Protein AF-A0A834HDH8-F1 (afdb_monomer_lite)

Structure (mmCIF, N/CA/C/O backbone):
data_AF-A0A834HDH8-F1
#
_entry.id   AF-A0A834HDH8-F1
#
loop_
_atom_site.group_PDB
_atom_site.id
_atom_site.type_symbol
_atom_site.label_atom_id
_atom_site.label_alt_id
_atom_site.label_comp_id
_atom_site.label_asym_id
_atom_site.label_entity_id
_atom_site.label_seq_id
_atom_site.pdbx_PDB_ins_code
_atom_site.Cartn_x
_atom_site.Cartn_y
_atom_site.Cartn_z
_atom_site.occupancy
_atom_site.B_iso_or_equiv
_atom_site.auth_seq_id
_atom_site.auth_comp_id
_atom_site.auth_asym_id
_atom_site.auth_atom_id
_atom_site.pdbx_PDB_model_num
ATOM 1 N N . MET A 1 1 ? 9.784 1.794 -17.387 1.00 61.38 1 MET A N 1
ATOM 2 C CA . MET A 1 1 ? 11.059 2.253 -17.996 1.00 61.38 1 MET A CA 1
ATOM 3 C C . MET A 1 1 ? 11.757 1.023 -18.587 1.00 61.38 1 MET A C 1
ATOM 5 O O . MET A 1 1 ? 11.388 -0.078 -18.195 1.00 61.38 1 MET A O 1
ATOM 9 N N . SER A 1 2 ? 12.702 1.154 -19.523 1.00 67.69 2 SER A N 1
ATOM 10 C CA . SER A 1 2 ? 13.420 -0.003 -20.098 1.00 67.69 2 SER A CA 1
ATOM 11 C C . SER A 1 2 ? 14.933 0.158 -20.009 1.00 67.69 2 SER A C 1
ATOM 13 O O . SER A 1 2 ? 15.431 1.263 -20.222 1.00 67.69 2 SER A O 1
ATOM 15 N N . GLN A 1 3 ? 15.652 -0.938 -19.762 1.00 74.62 3 GLN A N 1
ATOM 16 C CA . GLN A 1 3 ? 17.118 -0.977 -19.798 1.00 74.62 3 GLN A CA 1
ATOM 17 C C . GLN A 1 3 ? 17.600 -1.745 -21.038 1.00 74.62 3 GLN A C 1
ATOM 19 O O . GLN A 1 3 ? 16.978 -2.734 -21.433 1.00 74.62 3 GLN A O 1
ATOM 24 N N . ILE A 1 4 ? 18.699 -1.281 -21.644 1.00 68.75 4 ILE A N 1
ATOM 25 C CA . ILE A 1 4 ? 19.367 -1.933 -22.780 1.00 68.75 4 ILE A CA 1
ATOM 26 C C . ILE A 1 4 ? 20.727 -2.453 -22.307 1.00 68.75 4 ILE A C 1
ATOM 28 O O . ILE A 1 4 ? 21.519 -1.687 -21.759 1.00 68.75 4 ILE A O 1
ATOM 32 N N . ASN A 1 5 ? 21.000 -3.738 -22.540 1.00 75.75 5 ASN A N 1
ATOM 33 C CA . ASN A 1 5 ? 22.329 -4.331 -22.392 1.00 75.75 5 ASN A CA 1
ATOM 34 C C . ASN A 1 5 ? 22.650 -5.156 -23.648 1.00 75.75 5 ASN A C 1
ATOM 36 O O . ASN A 1 5 ? 22.077 -6.227 -23.854 1.00 75.75 5 ASN A O 1
ATOM 40 N N . GLY A 1 6 ? 23.519 -4.641 -24.521 1.00 83.50 6 GLY A N 1
ATOM 41 C CA . GLY A 1 6 ? 23.786 -5.258 -25.824 1.00 83.50 6 GLY A CA 1
ATOM 42 C C . GLY A 1 6 ? 22.520 -5.344 -26.687 1.00 83.50 6 GLY A C 1
ATOM 43 O O . GLY A 1 6 ? 21.906 -4.324 -26.985 1.00 83.50 6 GLY A O 1
ATOM 44 N N . SER A 1 7 ? 22.123 -6.560 -27.073 1.00 88.00 7 SER A N 1
ATOM 45 C CA . SER A 1 7 ? 20.897 -6.849 -27.838 1.00 88.00 7 SER A CA 1
ATOM 46 C C . SER A 1 7 ? 19.672 -7.179 -26.971 1.00 88.00 7 SER A C 1
ATOM 48 O O . SER A 1 7 ? 18.616 -7.506 -27.512 1.00 88.00 7 SER A O 1
ATOM 50 N N . VAL A 1 8 ? 19.784 -7.113 -25.639 1.00 88.69 8 VAL A N 1
ATOM 51 C CA . VAL A 1 8 ? 18.695 -7.471 -24.718 1.00 88.69 8 VAL A CA 1
ATOM 52 C C . VAL A 1 8 ? 17.934 -6.225 -24.269 1.00 88.69 8 VAL A C 1
ATOM 54 O O . VAL A 1 8 ? 18.527 -5.254 -23.791 1.00 88.69 8 VAL A O 1
ATOM 57 N N . TRP A 1 9 ? 16.606 -6.291 -24.381 1.00 91.62 9 TRP A N 1
ATOM 58 C CA . TRP A 1 9 ? 15.668 -5.274 -23.912 1.00 91.62 9 TRP A CA 1
ATOM 59 C C . TRP A 1 9 ? 14.780 -5.846 -22.807 1.00 91.62 9 TRP A C 1
ATOM 61 O O . TRP A 1 9 ? 14.163 -6.896 -22.987 1.00 91.62 9 TRP A O 1
ATOM 71 N N . ILE A 1 10 ? 14.698 -5.146 -21.674 1.00 89.62 10 ILE A N 1
ATOM 72 C CA . ILE A 1 10 ? 13.839 -5.531 -20.548 1.00 89.62 10 ILE A CA 1
ATOM 73 C C . ILE A 1 10 ? 12.917 -4.363 -20.213 1.00 89.62 10 ILE A C 1
ATOM 75 O O . ILE A 1 10 ? 13.375 -3.285 -19.824 1.00 89.62 10 ILE A O 1
ATOM 79 N N . GLY A 1 11 ? 11.612 -4.587 -20.356 1.00 94.25 11 GLY A N 1
ATOM 80 C CA . GLY A 1 11 ? 10.569 -3.656 -19.939 1.00 94.25 11 GLY A CA 1
ATOM 81 C C . GLY A 1 11 ? 10.044 -4.012 -18.554 1.00 94.25 11 GLY A C 1
ATOM 82 O O . GLY A 1 11 ? 9.625 -5.144 -18.326 1.00 94.25 11 GLY A O 1
ATOM 83 N N . TYR A 1 12 ? 10.047 -3.044 -17.640 1.00 93.56 12 TYR A N 1
ATOM 84 C CA . TYR A 1 12 ? 9.514 -3.219 -16.291 1.00 93.56 12 TYR A CA 1
ATOM 85 C C . TYR A 1 12 ? 8.930 -1.914 -15.734 1.00 93.56 12 TYR A C 1
ATOM 87 O O . TYR A 1 12 ? 9.171 -0.809 -16.246 1.00 93.56 12 TYR A O 1
ATOM 95 N N . ASP A 1 13 ? 8.148 -2.056 -14.668 1.00 95.75 13 ASP A N 1
ATOM 96 C CA . ASP A 1 13 ? 7.631 -0.935 -13.894 1.00 95.75 13 ASP A CA 1
ATOM 97 C C . ASP A 1 13 ? 8.629 -0.572 -12.796 1.00 95.75 13 ASP A C 1
ATOM 99 O O . ASP A 1 13 ? 8.818 -1.310 -11.833 1.00 95.75 13 ASP A O 1
ATOM 103 N N . ASP A 1 14 ? 9.281 0.575 -12.956 1.00 95.50 14 ASP A N 1
ATOM 104 C CA . ASP A 1 14 ? 10.129 1.155 -11.923 1.00 95.50 14 ASP A CA 1
ATOM 105 C C . ASP A 1 14 ? 9.304 2.019 -10.955 1.00 95.50 14 ASP A C 1
ATOM 107 O O . ASP A 1 14 ? 8.094 2.209 -11.111 1.00 95.50 14 ASP A O 1
ATOM 111 N N . VAL A 1 15 ? 9.977 2.607 -9.965 1.00 95.31 15 VAL A N 1
ATOM 112 C CA . VAL A 1 15 ? 9.366 3.515 -8.981 1.00 95.31 15 VAL A CA 1
ATOM 113 C C . VAL A 1 15 ? 8.544 4.625 -9.647 1.00 95.31 15 VAL A C 1
ATOM 115 O O . VAL A 1 15 ? 7.458 4.960 -9.172 1.00 95.31 15 VAL A O 1
ATOM 118 N N . LYS A 1 16 ? 9.031 5.195 -10.757 1.00 95.75 16 LYS A N 1
ATOM 119 C CA . LYS A 1 16 ? 8.336 6.274 -11.465 1.00 95.75 16 LYS A CA 1
ATOM 120 C C . LYS A 1 16 ? 7.048 5.764 -12.107 1.00 95.75 16 LYS A C 1
ATOM 122 O O . LYS A 1 16 ? 6.003 6.385 -11.931 1.00 95.75 16 LYS A O 1
ATOM 127 N N . ALA A 1 17 ? 7.109 4.634 -12.809 1.00 96.25 17 ALA A N 1
ATOM 128 C CA . ALA A 1 17 ? 5.944 4.015 -13.429 1.00 96.25 17 ALA A CA 1
ATOM 129 C C . ALA A 1 17 ? 4.878 3.642 -12.389 1.00 96.25 17 ALA A C 1
ATOM 131 O O . ALA A 1 17 ? 3.697 3.916 -12.607 1.00 96.25 17 ALA A O 1
ATOM 132 N N . ILE A 1 18 ? 5.286 3.084 -11.244 1.00 96.12 18 ILE A N 1
ATOM 133 C CA . ILE A 1 18 ? 4.371 2.745 -10.147 1.00 96.12 18 ILE A CA 1
ATOM 134 C C . ILE A 1 18 ? 3.654 3.989 -9.621 1.00 96.12 18 ILE A C 1
ATOM 136 O O . ILE A 1 18 ? 2.423 4.005 -9.620 1.00 96.12 18 ILE A O 1
ATOM 140 N N . ARG A 1 19 ? 4.383 5.055 -9.265 1.00 95.12 19 ARG A N 1
ATOM 141 C CA . ARG A 1 19 ? 3.774 6.316 -8.800 1.00 95.12 19 ARG A CA 1
ATOM 142 C C . ARG A 1 19 ? 2.794 6.887 -9.825 1.00 95.12 19 ARG A C 1
ATOM 144 O O . ARG A 1 19 ? 1.661 7.219 -9.495 1.00 95.12 19 ARG A O 1
ATOM 151 N N . THR A 1 20 ? 3.168 6.911 -11.106 1.00 95.56 20 THR A N 1
ATOM 152 C CA . THR A 1 20 ? 2.268 7.381 -12.172 1.00 95.56 20 THR A CA 1
ATOM 153 C C . THR A 1 20 ? 0.987 6.544 -12.273 1.00 95.56 20 THR A C 1
ATOM 155 O O . THR A 1 20 ? -0.097 7.110 -12.408 1.00 95.56 20 THR A O 1
ATOM 158 N N . LYS A 1 21 ? 1.072 5.212 -12.181 1.00 95.62 21 LYS A N 1
ATOM 159 C CA . LYS A 1 21 ? -0.107 4.329 -12.253 1.00 95.62 21 LYS A CA 1
ATOM 160 C C . LYS A 1 21 ? -1.011 4.462 -11.027 1.00 95.62 21 LYS A C 1
ATOM 162 O O . LYS A 1 21 ? -2.232 4.479 -11.176 1.00 95.62 21 LYS A O 1
ATOM 167 N N . VAL A 1 22 ? -0.429 4.589 -9.835 1.00 94.56 22 VAL A N 1
ATOM 168 C CA . VAL A 1 22 ? -1.177 4.814 -8.588 1.00 94.56 22 VAL A CA 1
ATOM 169 C C . VAL A 1 22 ? -1.881 6.168 -8.622 1.00 94.56 22 VAL A C 1
ATOM 171 O O . VAL A 1 22 ? -3.082 6.244 -8.350 1.00 94.56 22 VAL A O 1
ATOM 174 N N . PHE A 1 23 ? -1.173 7.220 -9.040 1.00 93.00 23 PHE A N 1
ATOM 175 C CA . PHE A 1 23 ? -1.754 8.544 -9.238 1.00 93.00 23 PHE A CA 1
ATOM 176 C C . PHE A 1 23 ? -2.924 8.505 -10.226 1.00 93.00 23 PHE A C 1
ATOM 178 O O . PHE A 1 23 ? -4.006 9.001 -9.914 1.00 93.00 23 PHE A O 1
ATOM 185 N N . TYR A 1 24 ? -2.749 7.847 -11.374 1.00 94.25 24 TYR A N 1
ATOM 186 C CA . TYR A 1 24 ? -3.807 7.692 -12.370 1.00 94.25 24 TYR A CA 1
ATOM 187 C C . TYR A 1 24 ? -5.042 6.974 -11.805 1.00 94.25 24 TYR A C 1
ATOM 189 O O . TYR A 1 24 ? -6.167 7.440 -11.989 1.00 94.25 24 TYR A O 1
ATOM 197 N N . ALA A 1 25 ? -4.854 5.863 -11.082 1.00 94.69 25 ALA A N 1
ATOM 198 C CA . ALA A 1 25 ? -5.960 5.124 -10.474 1.00 94.69 25 ALA A CA 1
ATOM 199 C C . ALA A 1 25 ? -6.761 5.998 -9.497 1.00 94.69 25 ALA A C 1
ATOM 201 O O . ALA A 1 25 ? -7.994 5.986 -9.522 1.00 94.69 25 ALA A O 1
ATOM 202 N N . ARG A 1 26 ? -6.071 6.816 -8.693 1.00 88.44 26 ARG A N 1
ATOM 203 C CA . ARG A 1 26 ? -6.702 7.797 -7.805 1.00 88.44 26 ARG A CA 1
ATOM 204 C C . ARG A 1 26 ? -7.444 8.882 -8.582 1.00 88.44 26 ARG A C 1
ATOM 206 O O . ARG A 1 26 ? -8.595 9.170 -8.261 1.00 88.44 26 ARG A O 1
ATOM 213 N N . GLU A 1 27 ? -6.801 9.496 -9.573 1.00 92.81 27 GLU A N 1
ATOM 214 C CA . GLU A 1 27 ? -7.385 10.580 -10.374 1.00 92.81 27 GLU A CA 1
ATOM 215 C C . GLU A 1 27 ? -8.680 10.123 -11.059 1.00 92.81 27 GLU A C 1
ATOM 217 O O . GLU A 1 27 ? -9.680 10.841 -11.078 1.00 92.81 27 GLU A O 1
ATOM 222 N N . LYS A 1 28 ? -8.696 8.879 -11.546 1.00 95.75 28 LYS A N 1
ATOM 223 C CA . LYS A 1 28 ? -9.866 8.248 -12.165 1.00 95.75 28 LYS A CA 1
ATOM 224 C C . LYS A 1 28 ? -10.859 7.642 -11.171 1.00 95.75 28 LYS A C 1
ATOM 226 O O . LYS A 1 28 ? -11.840 7.050 -11.610 1.00 95.75 28 LYS A O 1
ATOM 231 N N . ARG A 1 29 ? -10.644 7.803 -9.859 1.00 92.75 29 ARG A N 1
ATOM 232 C CA . ARG A 1 29 ? -11.494 7.249 -8.787 1.00 92.75 29 ARG A CA 1
ATOM 233 C C . ARG A 1 29 ? -11.738 5.743 -8.932 1.00 92.75 29 ARG A C 1
ATOM 235 O O . ARG A 1 29 ? -12.839 5.257 -8.680 1.00 92.75 29 ARG A O 1
ATOM 242 N N . LEU A 1 30 ? -10.716 5.005 -9.356 1.00 95.25 30 LEU A N 1
ATOM 243 C CA . LEU A 1 30 ? -10.757 3.547 -9.345 1.00 95.25 30 LEU A CA 1
ATOM 244 C C . LEU A 1 30 ? -10.685 3.039 -7.900 1.00 95.25 30 LEU A C 1
ATOM 246 O O . LEU A 1 30 ? -10.189 3.730 -7.012 1.00 95.25 30 LEU A O 1
ATOM 250 N N . LEU A 1 31 ? -11.152 1.809 -7.674 1.00 92.62 31 LEU A N 1
ATOM 251 C CA . LEU A 1 31 ? -11.174 1.203 -6.338 1.00 92.62 31 LEU A CA 1
ATOM 252 C C . LEU A 1 31 ? -9.766 1.012 -5.745 1.00 92.62 31 LEU A C 1
ATOM 254 O O . LEU A 1 31 ? -9.604 1.054 -4.530 1.00 92.62 31 LEU A O 1
ATOM 258 N N . GLY A 1 32 ? -8.757 0.792 -6.590 1.00 90.44 32 GLY A N 1
ATOM 259 C CA . GLY A 1 32 ? -7.376 0.594 -6.160 1.00 90.44 32 GLY A CA 1
ATOM 260 C C . GLY A 1 32 ? -6.492 0.009 -7.259 1.00 90.44 32 GLY A C 1
ATOM 261 O O . GLY A 1 32 ? -6.815 0.082 -8.445 1.00 90.44 32 GLY A O 1
ATOM 262 N N . TYR A 1 33 ? -5.376 -0.588 -6.846 1.00 93.06 33 TYR A N 1
ATOM 263 C CA . TYR A 1 33 ? -4.385 -1.241 -7.703 1.00 93.06 33 TYR A CA 1
ATOM 264 C C . TYR A 1 33 ? -3.981 -2.602 -7.117 1.00 93.06 33 TYR A C 1
ATOM 266 O O . TYR A 1 33 ? -4.176 -2.870 -5.932 1.00 93.06 33 TYR A O 1
ATOM 274 N N . LYS A 1 34 ? -3.411 -3.479 -7.950 1.00 93.75 34 LYS A N 1
ATOM 275 C CA . LYS A 1 34 ? -2.932 -4.811 -7.555 1.00 93.75 34 LYS A CA 1
ATOM 276 C C . LYS A 1 34 ? -1.552 -5.066 -8.154 1.00 93.75 34 LYS A C 1
ATOM 278 O O . LYS A 1 34 ? -1.307 -4.701 -9.299 1.00 93.75 34 LYS A O 1
ATOM 283 N N . VAL A 1 35 ? -0.684 -5.729 -7.391 1.00 93.06 35 VAL A N 1
ATOM 284 C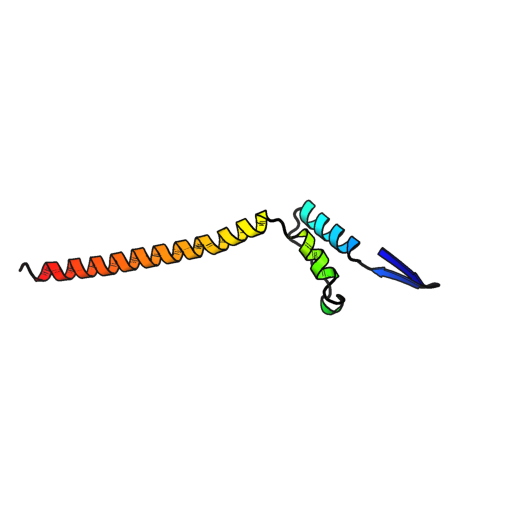 CA . VAL A 1 35 ? 0.665 -6.134 -7.814 1.00 93.06 35 VAL A CA 1
ATOM 285 C C . VAL A 1 35 ? 0.737 -7.656 -7.967 1.00 93.06 35 VAL A C 1
ATOM 287 O O . VAL A 1 35 ? 0.150 -8.399 -7.177 1.00 93.06 35 VAL A O 1
ATOM 290 N N . TRP A 1 36 ? 1.480 -8.115 -8.975 1.00 93.44 36 TRP A N 1
ATOM 291 C CA . TRP A 1 36 ? 1.834 -9.517 -9.195 1.00 93.44 36 TRP A CA 1
ATOM 292 C C . TRP A 1 36 ? 3.352 -9.626 -9.428 1.00 93.44 36 TRP A C 1
ATOM 294 O O . TRP A 1 36 ? 3.850 -9.117 -10.424 1.00 93.44 36 TRP A O 1
ATOM 304 N N . HIS A 1 37 ? 4.135 -10.240 -8.547 1.00 91.31 37 HIS A N 1
ATOM 305 C CA . HIS A 1 37 ? 3.797 -10.581 -7.166 1.00 91.31 37 HIS A CA 1
ATOM 306 C C . HIS A 1 37 ? 4.756 -9.920 -6.192 1.00 91.31 37 HIS A C 1
ATOM 308 O O . HIS A 1 37 ? 5.894 -9.621 -6.535 1.00 91.31 37 HIS A O 1
ATOM 314 N N . ALA A 1 38 ? 4.279 -9.722 -4.962 1.00 91.31 38 ALA A N 1
ATOM 315 C CA . ALA A 1 38 ? 5.014 -9.024 -3.913 1.00 91.31 38 ALA A CA 1
ATOM 316 C C . ALA A 1 38 ? 6.396 -9.636 -3.624 1.00 91.31 38 ALA A C 1
ATOM 318 O O . ALA A 1 38 ? 7.313 -8.910 -3.272 1.00 91.31 38 ALA A O 1
ATOM 319 N N . SER A 1 39 ? 6.572 -10.945 -3.833 1.00 96.38 39 SER A N 1
ATOM 320 C CA . SER A 1 39 ? 7.867 -11.626 -3.688 1.00 96.38 39 SER A CA 1
ATOM 321 C C . SER A 1 39 ? 8.961 -11.101 -4.619 1.00 96.38 39 SER A C 1
ATOM 323 O O . SER A 1 39 ? 10.135 -11.330 -4.355 1.00 96.38 39 SER A O 1
ATOM 325 N N . ASN A 1 40 ? 8.586 -10.430 -5.710 1.00 96.44 40 ASN A N 1
ATOM 326 C CA . ASN A 1 40 ? 9.514 -9.920 -6.716 1.00 96.44 40 ASN A CA 1
ATOM 327 C C . ASN A 1 40 ? 9.874 -8.447 -6.468 1.00 96.44 40 ASN A C 1
ATOM 329 O O . ASN A 1 40 ? 10.574 -7.844 -7.278 1.00 96.44 40 ASN A O 1
ATOM 333 N N . ASP A 1 41 ? 9.355 -7.853 -5.393 1.00 96.75 41 ASP A N 1
ATOM 334 C CA . ASP A 1 41 ? 9.620 -6.470 -5.029 1.00 96.75 41 ASP A CA 1
ATOM 335 C C . ASP A 1 41 ? 10.879 -6.389 -4.165 1.00 96.75 41 ASP A C 1
ATOM 337 O O . ASP A 1 41 ? 10.889 -6.800 -3.001 1.00 96.75 41 ASP A O 1
ATOM 341 N N . ASP A 1 42 ? 11.946 -5.850 -4.748 1.00 96.62 42 ASP A N 1
ATOM 342 C CA . ASP A 1 42 ? 13.220 -5.693 -4.061 1.00 96.62 42 ASP A CA 1
ATOM 343 C C . ASP A 1 42 ? 13.059 -4.785 -2.838 1.00 96.62 42 ASP A C 1
ATOM 345 O O . ASP A 1 42 ? 12.726 -3.605 -2.953 1.00 96.62 42 ASP A O 1
ATOM 349 N N . ASN A 1 43 ? 13.242 -5.355 -1.646 1.00 96.44 43 ASN A N 1
ATOM 350 C CA . ASN A 1 43 ? 13.139 -4.665 -0.359 1.00 96.44 43 ASN A CA 1
ATOM 351 C C . ASN A 1 43 ? 11.881 -3.774 -0.200 1.00 96.44 43 ASN A C 1
ATOM 353 O O . ASN A 1 43 ? 11.902 -2.723 0.470 1.00 96.44 43 ASN A O 1
ATOM 357 N N . TRP A 1 44 ? 10.769 -4.202 -0.808 1.00 95.81 44 TRP A N 1
ATOM 358 C CA . TRP A 1 44 ? 9.488 -3.489 -0.816 1.00 95.81 44 TRP A CA 1
ATOM 359 C C . TRP A 1 44 ? 9.543 -2.095 -1.463 1.00 95.81 44 TRP A C 1
ATOM 361 O O . TRP A 1 44 ? 8.748 -1.221 -1.105 1.00 95.81 44 TRP A O 1
ATOM 371 N N . VAL A 1 45 ? 10.507 -1.833 -2.349 1.00 96.75 45 VAL A N 1
ATOM 372 C CA . VAL A 1 45 ? 10.720 -0.514 -2.962 1.00 96.75 45 VAL A CA 1
ATOM 373 C C . VAL A 1 45 ? 9.490 -0.066 -3.753 1.00 96.75 45 VAL A C 1
ATOM 375 O O . VAL A 1 45 ? 9.031 1.066 -3.575 1.00 96.75 45 VAL A O 1
ATOM 378 N N . LEU A 1 46 ? 8.906 -0.941 -4.574 1.00 96.06 46 LEU A N 1
ATOM 379 C CA . LEU A 1 46 ? 7.727 -0.610 -5.379 1.00 96.06 46 LEU A CA 1
ATOM 380 C C . LEU A 1 46 ? 6.470 -0.486 -4.509 1.00 96.06 46 LEU A C 1
ATOM 382 O O . LEU A 1 46 ? 5.662 0.421 -4.707 1.00 96.06 46 LEU A O 1
ATOM 386 N N . SER A 1 47 ? 6.331 -1.337 -3.494 1.00 95.06 47 SER A N 1
ATOM 387 C CA . SER A 1 47 ? 5.220 -1.298 -2.538 1.00 95.06 47 SER A CA 1
ATOM 388 C C . SER A 1 47 ? 5.222 -0.010 -1.711 1.00 95.06 47 SER A C 1
ATOM 390 O O . SER A 1 47 ? 4.174 0.606 -1.512 1.00 95.06 47 SER A O 1
ATOM 392 N N . LYS A 1 48 ? 6.399 0.444 -1.265 1.00 94.88 48 LYS A N 1
ATOM 393 C CA . LYS A 1 48 ? 6.558 1.731 -0.570 1.00 94.88 48 LYS A CA 1
ATOM 394 C C . LYS A 1 48 ? 6.241 2.900 -1.495 1.00 94.88 48 LYS A C 1
ATOM 396 O O . LYS A 1 48 ? 5.495 3.790 -1.096 1.00 94.88 48 LYS A O 1
ATOM 401 N N . ALA A 1 49 ? 6.734 2.866 -2.734 1.00 93.94 49 ALA A N 1
ATOM 402 C CA . ALA A 1 49 ? 6.434 3.893 -3.728 1.00 93.94 49 ALA A CA 1
ATOM 403 C C . ALA A 1 49 ? 4.927 4.012 -4.004 1.00 93.94 49 ALA A C 1
ATOM 405 O O . ALA A 1 49 ? 4.423 5.122 -4.151 1.00 93.94 49 ALA A O 1
ATOM 406 N N . ALA A 1 50 ? 4.201 2.890 -4.016 1.00 93.56 50 ALA A N 1
ATOM 407 C CA . ALA A 1 50 ? 2.750 2.890 -4.156 1.00 93.56 50 ALA A CA 1
ATOM 408 C C . ALA A 1 50 ? 2.028 3.485 -2.928 1.00 93.56 50 ALA A C 1
ATOM 410 O O . ALA A 1 50 ? 1.018 4.167 -3.076 1.00 93.56 50 ALA A O 1
ATOM 411 N N . GLN A 1 51 ? 2.560 3.275 -1.719 1.00 89.81 51 GLN A N 1
ATOM 412 C CA . GLN A 1 51 ? 1.978 3.795 -0.477 1.00 89.81 51 GLN A CA 1
ATOM 413 C C . GLN A 1 51 ? 2.235 5.298 -0.259 1.00 89.81 51 GLN A C 1
ATOM 415 O O . GLN A 1 51 ? 1.423 5.978 0.372 1.00 89.81 51 GLN A O 1
ATOM 420 N N . GLU A 1 52 ? 3.375 5.823 -0.715 1.00 74.00 52 GLU A N 1
ATOM 421 C CA . GLU A 1 52 ? 3.765 7.226 -0.503 1.00 74.00 52 GLU A CA 1
ATOM 422 C C . GLU A 1 52 ? 2.752 8.213 -1.090 1.00 74.00 52 GLU A C 1
ATOM 424 O O . GLU A 1 52 ? 2.408 9.189 -0.420 1.00 74.00 52 GLU A O 1
ATOM 429 N N . ASP A 1 53 ? 2.194 7.910 -2.263 1.00 62.75 53 ASP A N 1
ATOM 430 C CA . ASP A 1 53 ? 1.137 8.726 -2.866 1.00 62.75 53 ASP A CA 1
ATOM 431 C C . ASP A 1 53 ? -0.187 8.611 -2.092 1.00 62.75 53 ASP A C 1
ATOM 433 O O . ASP A 1 53 ? -1.007 9.533 -2.110 1.00 62.75 53 ASP A O 1
ATOM 437 N N . GLU A 1 54 ? -0.420 7.513 -1.364 1.00 64.06 54 GLU A N 1
ATOM 438 C CA . GLU A 1 54 ? -1.695 7.252 -0.697 1.00 64.06 54 GLU A CA 1
ATOM 439 C C . GLU A 1 54 ? -1.918 8.091 0.574 1.00 64.06 54 GLU A C 1
ATOM 441 O O . GLU A 1 54 ? -3.066 8.362 0.933 1.00 64.06 54 GLU A O 1
ATOM 446 N N . LYS A 1 55 ? -0.850 8.564 1.232 1.00 61.12 55 LYS A N 1
ATOM 447 C CA . LYS A 1 55 ? -0.913 9.288 2.517 1.00 61.12 55 LYS A CA 1
ATOM 448 C C . LYS A 1 55 ? -1.492 10.709 2.383 1.00 61.12 55 LYS A C 1
ATOM 450 O O . LYS A 1 55 ? -0.825 11.693 2.685 1.00 61.12 55 LYS A O 1
ATOM 455 N N . ASP A 1 56 ? -2.766 10.830 2.005 1.00 65.81 56 ASP A N 1
ATOM 456 C CA . ASP A 1 56 ? -3.542 12.057 2.182 1.00 65.81 56 ASP A CA 1
ATOM 457 C C . ASP A 1 56 ? -3.799 12.245 3.693 1.00 65.81 56 ASP A C 1
ATOM 459 O O . ASP A 1 56 ? -4.443 11.393 4.324 1.00 65.81 56 ASP A O 1
ATOM 463 N N . PRO A 1 57 ? -3.323 13.338 4.318 1.00 60.75 57 PRO A N 1
ATOM 464 C CA . PRO A 1 57 ? -3.561 13.607 5.736 1.00 60.75 57 PRO A CA 1
ATOM 465 C C . PRO A 1 57 ? -5.056 13.671 6.100 1.00 60.75 57 PRO A C 1
ATOM 467 O O . PRO A 1 57 ? -5.415 13.430 7.257 1.00 60.75 57 PRO A O 1
ATOM 47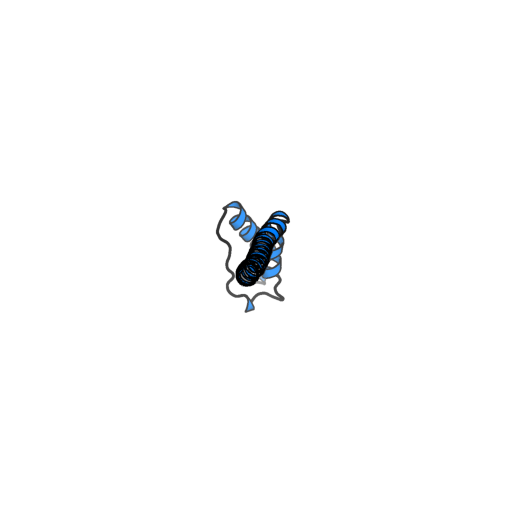0 N N . ARG A 1 58 ? -5.945 13.937 5.132 1.00 63.00 58 ARG A N 1
ATOM 471 C CA . ARG A 1 58 ? -7.403 13.908 5.319 1.00 63.00 58 ARG A CA 1
ATOM 472 C C . ARG A 1 58 ? -7.932 12.491 5.552 1.00 63.00 58 ARG A C 1
ATOM 474 O O . ARG A 1 58 ? -8.810 12.327 6.396 1.00 63.00 58 ARG A O 1
ATOM 481 N N . ASN A 1 59 ? -7.355 11.478 4.899 1.00 71.62 59 ASN A N 1
ATOM 482 C CA . ASN A 1 59 ? -7.767 10.079 5.060 1.00 71.62 59 ASN A CA 1
ATOM 483 C C . ASN A 1 59 ? -7.454 9.568 6.476 1.00 71.62 59 ASN A C 1
ATOM 485 O O . ASN A 1 59 ? -8.302 8.959 7.115 1.00 71.62 59 ASN A O 1
ATOM 489 N N . LYS A 1 60 ? -6.294 9.930 7.048 1.00 73.75 60 LYS A N 1
ATOM 490 C CA . LYS A 1 60 ? -5.968 9.575 8.443 1.00 73.75 60 LYS A CA 1
ATOM 491 C C . LYS A 1 60 ? -6.976 10.134 9.445 1.00 73.75 60 LYS A C 1
ATOM 493 O O . LYS A 1 60 ? -7.392 9.419 10.348 1.00 73.75 60 LYS A O 1
ATOM 498 N N . ARG A 1 61 ? -7.381 11.402 9.301 1.00 78.38 61 ARG A N 1
ATOM 499 C CA . ARG A 1 61 ? -8.394 12.006 10.187 1.00 78.38 61 ARG A CA 1
ATOM 500 C C . ARG A 1 61 ? -9.749 11.318 10.036 1.00 78.38 61 ARG A C 1
ATOM 502 O O . ARG A 1 61 ? -10.376 11.015 11.043 1.00 78.38 61 ARG A O 1
ATOM 509 N N . GLN A 1 62 ? -10.176 11.038 8.804 1.00 80.44 62 GLN A N 1
ATOM 510 C CA . GLN A 1 62 ? -11.418 10.305 8.548 1.00 80.44 62 GLN A CA 1
ATOM 511 C C . GLN A 1 62 ? -11.368 8.886 9.128 1.00 80.44 62 GLN A C 1
ATOM 513 O O . GLN A 1 62 ? -12.297 8.486 9.819 1.00 80.44 62 GLN A O 1
ATOM 518 N N . GLN A 1 63 ? -10.264 8.164 8.948 1.00 82.19 63 GLN A N 1
ATOM 519 C CA . GLN A 1 63 ? -10.064 6.829 9.506 1.00 82.19 63 GLN A CA 1
ATOM 520 C C . GLN A 1 63 ? -10.092 6.839 11.043 1.00 82.19 63 GLN A C 1
ATOM 522 O O . GLN A 1 63 ? -10.728 5.980 11.650 1.00 82.19 63 GLN A O 1
ATOM 527 N N . LEU A 1 64 ? -9.474 7.842 11.681 1.00 87.56 64 LEU A N 1
ATOM 528 C CA . LEU A 1 64 ? -9.555 8.023 13.132 1.00 87.56 64 LEU A CA 1
ATOM 529 C C . LEU A 1 64 ? -10.994 8.276 13.593 1.00 87.56 64 LEU A C 1
ATOM 531 O O . LEU A 1 64 ? -11.422 7.663 14.563 1.00 87.56 64 LEU A O 1
ATOM 535 N N . LEU A 1 65 ? -11.758 9.124 12.896 1.00 89.69 65 LEU A N 1
ATOM 536 C CA . LEU A 1 65 ? -13.167 9.368 13.227 1.00 89.69 65 LEU A CA 1
ATOM 537 C C . LEU A 1 65 ? -14.015 8.097 13.078 1.00 89.69 65 LEU A C 1
ATOM 539 O O . LEU A 1 65 ? -14.809 7.794 13.965 1.00 89.69 65 LEU A O 1
ATOM 543 N N . VAL A 1 66 ? -13.809 7.327 12.005 1.00 88.81 66 VAL A N 1
ATOM 544 C CA . VAL A 1 66 ? -14.518 6.061 11.754 1.00 88.81 66 VAL A CA 1
ATOM 545 C C . VAL A 1 66 ? -14.243 5.025 12.847 1.00 88.81 66 VAL A C 1
ATOM 547 O O . VAL A 1 66 ? -15.137 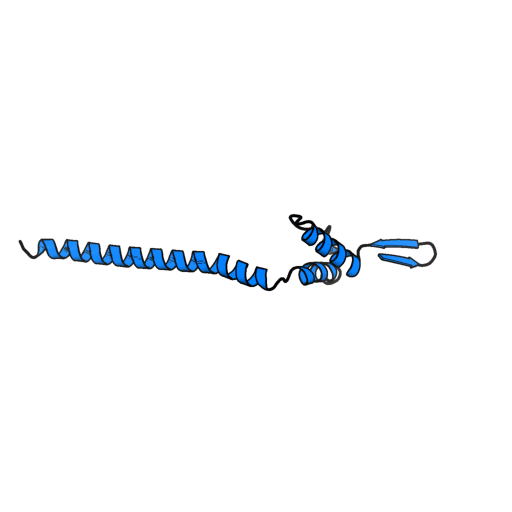4.255 13.179 1.00 88.81 66 VAL A O 1
ATOM 550 N N . ILE A 1 67 ? -13.047 5.016 13.442 1.00 92.12 67 ILE A N 1
ATOM 551 C CA . ILE A 1 67 ? -12.692 4.091 14.532 1.00 92.12 67 ILE A CA 1
ATOM 552 C C . ILE A 1 67 ? -13.147 4.619 15.902 1.00 92.12 67 ILE A C 1
ATOM 554 O O . ILE A 1 67 ? -13.637 3.852 16.728 1.00 92.12 67 ILE A O 1
ATOM 558 N N . LEU A 1 68 ? -13.005 5.921 16.163 1.00 95.19 68 LEU A N 1
ATOM 559 C CA . LEU A 1 68 ? -13.275 6.512 17.477 1.00 95.19 68 LEU A CA 1
ATOM 560 C C . LEU A 1 68 ? -14.779 6.630 17.773 1.00 95.19 68 LEU A C 1
ATOM 562 O O . LEU A 1 68 ? -15.200 6.411 18.909 1.00 95.19 68 LEU A O 1
ATOM 566 N N . LEU A 1 69 ? -15.595 6.960 16.764 1.00 95.81 69 LEU A N 1
ATOM 567 C CA . LEU A 1 69 ? -17.039 7.160 16.931 1.00 95.81 69 LEU A CA 1
ATOM 568 C C . LEU A 1 69 ? -17.777 5.900 17.434 1.00 95.81 69 LEU A C 1
ATOM 570 O O . LEU A 1 69 ? -18.534 6.023 18.400 1.00 95.81 69 LEU A O 1
ATOM 574 N N . PRO A 1 70 ? -17.552 4.690 16.877 1.00 96.12 70 PRO A N 1
ATOM 575 C CA . PRO A 1 70 ? -18.151 3.459 17.393 1.00 96.12 70 PRO A CA 1
ATOM 576 C C . PRO A 1 70 ? -17.729 3.159 18.829 1.00 96.12 70 PRO A C 1
ATOM 578 O O . PRO A 1 70 ? -18.565 2.806 19.657 1.00 96.12 70 PRO A O 1
ATOM 581 N N . ILE A 1 71 ? -16.444 3.343 19.143 1.00 96.06 71 ILE A N 1
ATOM 582 C CA . ILE A 1 71 ? -15.911 3.100 20.486 1.00 96.06 71 ILE A CA 1
ATOM 583 C C . ILE A 1 71 ? -16.641 3.998 21.490 1.00 96.06 71 ILE A C 1
ATOM 585 O O . ILE A 1 71 ? -17.225 3.500 22.452 1.00 96.06 71 ILE A O 1
ATOM 589 N N . ALA A 1 72 ? -16.708 5.304 21.226 1.00 96.44 72 ALA A N 1
ATOM 590 C CA . ALA A 1 72 ? -17.424 6.243 22.084 1.00 96.44 72 ALA A CA 1
ATOM 591 C C . ALA A 1 72 ? -18.914 5.881 22.235 1.00 96.44 72 ALA A C 1
ATOM 593 O O . ALA A 1 72 ? -19.436 5.897 23.350 1.00 96.44 72 ALA A O 1
ATOM 594 N N . ALA A 1 73 ? -19.589 5.501 21.145 1.00 96.81 73 ALA A N 1
ATOM 595 C CA . ALA A 1 73 ? -20.996 5.096 21.172 1.00 96.81 73 ALA A CA 1
ATOM 596 C C . ALA A 1 73 ? -21.238 3.825 22.007 1.00 96.81 73 ALA A C 1
ATOM 598 O O . ALA A 1 73 ? -22.216 3.740 22.749 1.00 96.81 73 ALA A O 1
ATOM 599 N N . THR A 1 74 ? -20.343 2.838 21.936 1.00 96.62 74 THR A N 1
ATOM 600 C CA . THR A 1 74 ? -20.467 1.619 22.753 1.00 96.62 74 THR A CA 1
ATOM 601 C C . THR A 1 74 ? -20.284 1.911 24.241 1.00 96.62 74 THR A C 1
ATOM 603 O O . THR A 1 74 ? -21.082 1.447 25.055 1.00 96.62 74 THR A O 1
ATOM 606 N N . PHE A 1 75 ? -19.305 2.743 24.611 1.00 96.88 75 PHE A N 1
ATOM 607 C CA . PHE A 1 75 ? -19.100 3.137 26.005 1.00 96.88 75 PHE A CA 1
ATOM 608 C C . PHE A 1 75 ? -20.292 3.908 26.576 1.00 96.88 75 PHE A C 1
ATOM 610 O O . PHE A 1 75 ? -20.721 3.625 27.697 1.00 96.88 75 PHE A O 1
ATOM 617 N N . THR A 1 76 ? -20.8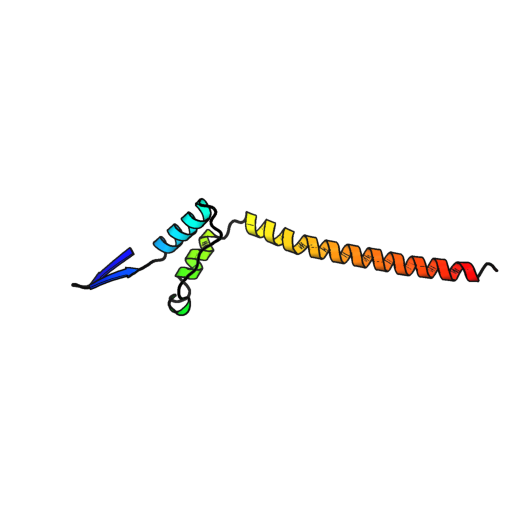71 4.845 25.819 1.00 96.81 76 THR A N 1
ATOM 618 C CA . THR A 1 76 ? -22.047 5.595 26.284 1.00 96.81 76 THR A CA 1
ATOM 619 C C . THR A 1 76 ? -23.261 4.686 26.473 1.00 96.81 76 THR A C 1
ATOM 621 O O . THR A 1 76 ? -23.930 4.787 27.502 1.00 96.81 76 THR A O 1
ATOM 624 N N . LEU A 1 77 ? -23.508 3.738 25.562 1.00 96.94 77 LEU A N 1
ATOM 625 C CA . LEU A 1 77 ? -24.589 2.754 25.702 1.00 96.94 77 LEU A CA 1
ATOM 626 C C . LEU A 1 77 ? -24.415 1.859 26.939 1.00 96.94 77 LEU A C 1
ATOM 628 O O . LEU A 1 77 ? -25.377 1.628 27.679 1.00 96.94 77 LEU A O 1
ATOM 632 N N . VAL A 1 78 ? -23.191 1.396 27.212 1.00 97.12 78 VAL A N 1
ATOM 633 C CA . VAL A 1 78 ? -22.897 0.570 28.394 1.00 97.12 78 VAL A CA 1
ATOM 634 C C . VAL A 1 78 ? -23.125 1.366 29.680 1.00 97.12 78 VAL A C 1
ATOM 636 O O . VAL A 1 78 ? -23.823 0.887 30.573 1.00 97.12 78 VAL A O 1
ATOM 639 N N . LEU A 1 79 ? -22.633 2.605 29.759 1.00 96.69 79 LEU A N 1
ATOM 640 C CA . LEU A 1 79 ? -22.816 3.464 30.935 1.00 96.69 79 LEU A CA 1
ATOM 641 C C . LEU A 1 79 ? -24.293 3.792 31.198 1.00 96.69 79 LEU A C 1
ATOM 643 O O . LEU A 1 79 ? -24.753 3.727 32.344 1.00 96.69 79 LEU A O 1
ATOM 647 N N . VAL A 1 80 ? -25.058 4.106 30.148 1.00 96.69 80 VAL A N 1
ATOM 648 C CA . VAL A 1 80 ? -26.497 4.387 30.258 1.00 96.69 80 VAL A CA 1
ATOM 649 C C . VAL A 1 80 ? -27.255 3.151 30.736 1.00 96.69 80 VAL A C 1
ATOM 651 O O . VAL A 1 80 ? -28.075 3.255 31.653 1.00 96.69 80 VAL A O 1
ATOM 654 N N . SER A 1 81 ? -26.958 1.978 30.172 1.00 95.81 81 SER A N 1
ATOM 655 C CA . SER A 1 81 ? -27.621 0.736 30.576 1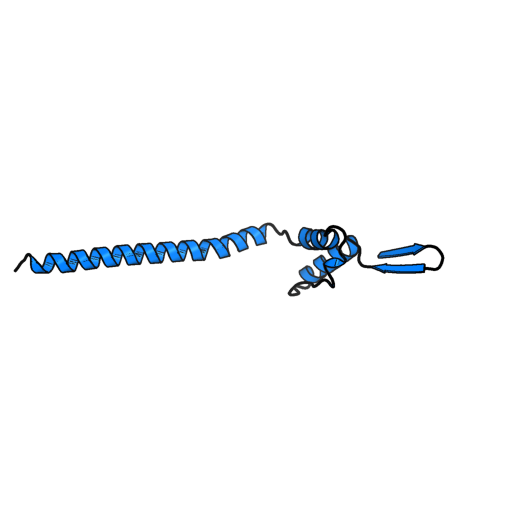.00 95.81 81 SER A CA 1
ATOM 656 C C . SER A 1 81 ? -27.312 0.380 32.033 1.00 95.81 81 SER A C 1
ATOM 658 O O . SER A 1 81 ? -28.242 0.143 32.802 1.00 95.81 81 SER A O 1
ATOM 660 N N . ALA A 1 82 ? -26.045 0.442 32.460 1.00 95.88 82 ALA A N 1
ATOM 661 C CA . ALA A 1 82 ? -25.641 0.178 33.840 1.00 95.88 82 ALA A CA 1
ATOM 662 C C . ALA A 1 82 ? -26.345 1.120 34.830 1.00 95.88 82 ALA A C 1
ATOM 664 O O . ALA A 1 82 ? -26.921 0.673 35.824 1.00 95.88 82 ALA A O 1
ATOM 665 N N . THR A 1 83 ? -26.383 2.420 34.519 1.00 95.94 83 THR A N 1
ATOM 666 C CA . THR A 1 83 ? -27.069 3.419 35.353 1.00 95.94 83 THR A CA 1
ATOM 667 C C . THR A 1 83 ? -28.564 3.116 35.471 1.00 95.94 83 THR A C 1
ATOM 669 O O . THR A 1 83 ? -29.146 3.224 36.554 1.00 95.94 83 THR A O 1
ATOM 672 N N . TRP A 1 84 ? -29.204 2.713 34.371 1.00 95.12 84 TRP A N 1
ATOM 673 C CA . TRP A 1 84 ? -30.610 2.322 34.363 1.00 95.12 84 TRP A CA 1
ATOM 674 C C . TRP A 1 84 ? -30.868 1.054 35.188 1.00 95.12 84 TRP A C 1
ATOM 676 O O . TRP A 1 84 ? -31.794 1.046 36.002 1.00 95.12 84 TRP A O 1
ATOM 686 N N . TYR A 1 85 ? -30.030 0.021 35.048 1.00 94.88 85 TYR A N 1
ATOM 687 C CA . TYR A 1 85 ? -30.132 -1.224 35.819 1.00 94.88 85 TYR A CA 1
ATOM 688 C C . TYR A 1 85 ? -30.029 -0.970 37.328 1.00 94.88 85 TYR A C 1
ATOM 690 O O . TYR A 1 85 ? -30.878 -1.444 38.089 1.00 94.88 85 TYR A O 1
ATOM 698 N N . LEU A 1 86 ? -29.056 -0.160 37.760 1.00 92.19 86 LEU A N 1
ATOM 699 C CA . LEU A 1 86 ? -28.882 0.202 39.171 1.00 92.19 86 LEU A CA 1
ATOM 700 C C . LEU A 1 86 ? -30.078 1.001 39.712 1.00 92.19 86 LEU A C 1
ATOM 702 O O . LEU A 1 86 ? -30.616 0.682 40.774 1.00 92.19 86 LEU A O 1
ATOM 706 N N . ARG A 1 87 ? -30.560 2.002 38.960 1.00 88.69 87 ARG A N 1
ATOM 707 C CA . ARG A 1 87 ? -31.746 2.789 39.346 1.00 88.69 87 ARG A CA 1
ATOM 708 C C . ARG A 1 87 ? -33.006 1.932 39.441 1.00 88.69 87 ARG A C 1
ATOM 710 O O . ARG A 1 87 ? -33.818 2.138 40.342 1.00 88.69 87 ARG A O 1
ATOM 717 N N . LYS A 1 88 ? -33.184 0.976 38.526 1.00 86.94 88 LYS A N 1
ATOM 718 C CA . LYS A 1 88 ? -34.332 0.064 38.529 1.00 86.94 88 LYS A CA 1
ATOM 719 C C . LYS A 1 88 ? -34.330 -0.835 39.769 1.00 86.94 88 LYS A C 1
ATOM 721 O O . LYS A 1 88 ? -35.378 -0.989 40.392 1.00 86.94 88 LYS A O 1
ATOM 726 N N . GLY A 1 89 ? -33.170 -1.369 40.158 1.00 79.00 89 GLY A N 1
ATOM 727 C CA . GLY A 1 89 ? -33.018 -2.152 41.389 1.00 79.00 89 GLY A CA 1
ATOM 728 C C . GLY A 1 89 ? -33.362 -1.352 42.650 1.00 79.00 89 GLY A C 1
ATOM 729 O O . GLY A 1 89 ? -34.119 -1.830 43.491 1.00 79.00 89 GLY A O 1
ATOM 730 N N . ALA A 1 90 ? -32.897 -0.102 42.738 1.00 80.06 90 ALA A N 1
ATOM 731 C CA . ALA A 1 90 ? -33.183 0.775 43.876 1.00 80.06 90 ALA A CA 1
ATOM 732 C C . ALA A 1 90 ? -3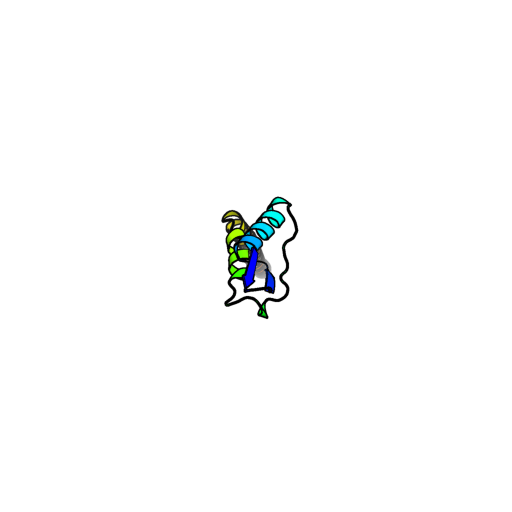4.678 1.120 44.017 1.00 80.06 90 ALA A C 1
ATOM 734 O O . ALA A 1 90 ? -35.208 1.109 45.126 1.00 80.06 90 ALA A O 1
ATOM 735 N N . ARG A 1 91 ? -35.383 1.375 42.901 1.00 71.38 91 ARG A N 1
ATOM 736 C CA . ARG A 1 91 ? -36.843 1.602 42.920 1.00 71.38 91 ARG A CA 1
ATOM 737 C C . ARG A 1 91 ? -37.609 0.373 43.395 1.00 71.38 91 ARG A C 1
ATOM 739 O O . ARG A 1 91 ? -38.573 0.519 44.134 1.00 71.38 91 ARG A O 1
ATOM 746 N N . ARG A 1 92 ? -37.179 -0.825 42.981 1.00 68.38 92 ARG A N 1
ATOM 747 C CA . ARG A 1 92 ? -37.832 -2.070 43.392 1.00 68.38 92 ARG A CA 1
ATOM 748 C C . ARG A 1 92 ? -37.677 -2.319 44.887 1.00 68.38 92 ARG A C 1
ATOM 750 O O . ARG A 1 92 ? -38.640 -2.752 45.484 1.00 68.38 92 ARG A O 1
ATOM 757 N N . ASN A 1 93 ? -36.521 -2.027 45.481 1.00 61.03 93 ASN A N 1
ATOM 758 C CA . ASN A 1 93 ? -36.285 -2.292 46.906 1.00 61.03 93 ASN A CA 1
ATOM 759 C C . ASN A 1 93 ? -37.019 -1.312 47.836 1.00 61.03 93 ASN A C 1
ATOM 761 O O . ASN A 1 93 ? -37.356 -1.685 48.952 1.00 61.03 93 ASN A O 1
ATOM 765 N N . LYS A 1 94 ? -37.281 -0.077 47.387 1.00 62.22 94 LYS A N 1
ATOM 766 C CA . LYS A 1 94 ? -37.958 0.937 48.209 1.00 62.22 94 LYS A CA 1
ATOM 767 C C . LYS A 1 94 ? -39.459 0.664 48.386 1.00 62.22 94 LYS A C 1
ATOM 769 O O . LYS A 1 94 ? -39.984 0.917 49.453 1.00 62.22 94 LYS A O 1
ATOM 774 N N . GLY A 1 95 ? -40.113 0.054 47.395 1.00 59.47 95 GLY A N 1
ATOM 775 C CA . GLY A 1 95 ? -41.539 -0.295 47.466 1.00 59.47 95 GLY A CA 1
ATOM 776 C C . GLY A 1 95 ? -41.906 -1.487 48.363 1.00 59.47 95 GLY A C 1
ATOM 777 O O . GLY A 1 95 ? -43.064 -1.860 48.356 1.00 59.47 95 GLY A O 1
ATOM 778 N N . TRP A 1 96 ? -40.956 -2.106 49.078 1.00 56.28 96 TRP A N 1
ATOM 779 C CA . TRP A 1 96 ? -41.223 -3.187 50.054 1.00 56.28 96 TRP A CA 1
ATOM 780 C C . TRP A 1 96 ? -41.040 -2.735 51.509 1.00 56.28 96 TRP A C 1
ATOM 782 O O . TRP A 1 96 ? -41.192 -3.539 52.419 1.00 56.28 96 TRP A O 1
ATOM 792 N N . MET A 1 97 ? -40.610 -1.489 51.727 1.00 59.62 97 MET A N 1
ATOM 793 C CA . MET A 1 97 ? -40.313 -0.942 53.058 1.00 59.62 97 MET A CA 1
ATOM 794 C C . MET A 1 97 ? -41.407 0.003 53.567 1.00 59.62 97 MET A C 1
ATOM 796 O O . MET A 1 97 ? -41.333 0.436 54.713 1.00 59.62 97 MET A O 1
ATOM 800 N N . ASP A 1 98 ? -42.380 0.325 52.713 1.00 67.12 98 ASP A N 1
ATOM 801 C CA . ASP A 1 98 ? -43.449 1.290 52.981 1.00 67.12 98 ASP A CA 1
ATOM 802 C C . ASP A 1 98 ? -44.811 0.603 53.277 1.00 67.12 98 ASP A C 1
ATOM 804 O O . ASP A 1 98 ? -45.811 1.305 53.431 1.00 67.12 98 ASP A O 1
ATOM 808 N N . ASP A 1 99 ? -44.836 -0.736 53.391 1.00 55.62 99 ASP A N 1
ATOM 809 C CA . ASP A 1 99 ? -45.996 -1.578 53.756 1.00 55.62 99 ASP A CA 1
ATOM 810 C C . ASP A 1 99 ? -45.824 -2.169 55.171 1.00 55.62 99 ASP A C 1
ATOM 812 O O . ASP A 1 99 ? -46.837 -2.280 55.902 1.00 55.62 99 ASP A O 1
#

Foldseek 3Di:
DWDDDPPDIDDDQDLVNLLVVLVVCVVVVHPGDDDDPPVPCDVCSSVVSSVVVVPDVVVVVVVCCVVVVVVVVVVVVVVVVVVVVVVVVVVVVVVVVVD

Organism: Rhododendron simsii (NCBI:txid118357)

InterPro domains:
  IPR001223 Glycoside hydrolase family 18, catalytic domain [PS51910] (1-57)

Radius of gyration: 28.68 Å; chains: 1; bounding box: 70×26×82 Å

Sequence (99 aa):
MSQINGSVWIGYDDVKAIRTKVFYAREKRLLGYKVWHASNDDNWVLSKAAQEDEKDPRNKRQQLLVILLPIAATFTLVLVSATWYLRKGARRNKGWMDD

pLDDT: mean 86.6, std 12.59, range [55.62, 97.12]

Secondary structure (DSSP, 8-state):
-EEEETTEEEE---HHHHHHHHHHHHHTT-S----S-GGGSGGGHHHHHHHHTT--HHHHHHHHHHHHHHHHHHHHHHHHHHHHHHHHHHHHHHTTS--